Protein AF-A0A835EUK1-F1 (afdb_monomer_lite)

Foldseek 3Di:
DDDDLPCVVQVQCNVLSVVLVVCCVVCVPCVVVCPSVVSVVVSRVSVVVVVVVVVVVVVVVVVVD

InterPro domains:
  IPR013892 Cytochrome c oxidase biogenesis protein Cmc1-like [PF08583] (1-63)

Secondary structure (DSSP, 8-state):
-PPP--GGG-GGGHHHHHHHHHHHHH-TTGGGGTTTHHHHHHHHHHHHHHHHHHHHHHHHHHTT-

Sequence (65 aa):
MHPPLTLHRHPMCAEIIEAFQKCHVDHPVKKFFGECTDLKIKLDQCFRQEKALKRKANFEESKKF

Radius of gyration: 14.85 Å; chains: 1; bounding box: 33×18×44 Å

Organism: NCBI:txid1010633

pLDDT: mean 87.11, std 8.4, range [53.59, 94.62]

Structure (mmCIF, N/CA/C/O backbone):
data_AF-A0A835EUK1-F1
#
_entry.id   AF-A0A835EUK1-F1
#
loop_
_atom_site.group_PDB
_atom_site.id
_atom_site.type_symbol
_atom_site.label_atom_id
_atom_site.label_alt_id
_atom_site.label_comp_id
_atom_site.label_asym_id
_atom_site.label_entity_id
_atom_site.label_seq_id
_atom_site.pdbx_PDB_ins_code
_atom_site.Cartn_x
_atom_site.Cartn_y
_atom_site.Cartn_z
_atom_site.occupancy
_atom_site.B_iso_or_equiv
_atom_site.auth_seq_id
_atom_site.auth_comp_id
_atom_site.auth_asym_id
_atom_site.auth_atom_id
_atom_site.pdbx_PDB_model_num
ATOM 1 N N . MET A 1 1 ? 7.800 4.028 4.074 1.00 53.59 1 MET A N 1
ATOM 2 C CA . MET A 1 1 ? 7.975 2.576 4.285 1.00 53.59 1 MET A CA 1
ATOM 3 C C . MET A 1 1 ? 6.580 1.977 4.341 1.00 53.59 1 MET A C 1
ATOM 5 O O . MET A 1 1 ? 5.837 2.375 5.232 1.00 53.59 1 MET A O 1
ATOM 9 N N . HIS A 1 2 ? 6.198 1.131 3.377 1.00 60.09 2 HIS A N 1
ATOM 10 C CA . HIS A 1 2 ? 4.870 0.506 3.373 1.00 60.09 2 HIS A CA 1
ATOM 11 C C . HIS A 1 2 ? 4.891 -0.772 4.235 1.00 60.09 2 HIS A C 1
ATOM 13 O O . HIS A 1 2 ? 5.916 -1.456 4.270 1.00 60.09 2 HIS A O 1
ATOM 19 N N . PRO A 1 3 ? 3.799 -1.100 4.947 1.00 70.12 3 PRO A N 1
ATOM 20 C CA . PRO A 1 3 ? 3.656 -2.382 5.631 1.00 70.12 3 PRO A CA 1
ATOM 21 C C . PRO A 1 3 ? 3.708 -3.562 4.640 1.00 70.12 3 PRO A C 1
ATOM 23 O O . PRO A 1 3 ? 3.545 -3.363 3.430 1.00 70.12 3 PRO A O 1
ATOM 26 N N . PRO A 1 4 ? 3.951 -4.793 5.124 1.00 71.88 4 PRO A N 1
ATOM 27 C CA . PRO A 1 4 ? 3.993 -5.972 4.267 1.00 71.88 4 PRO A CA 1
ATOM 28 C C . PRO A 1 4 ? 2.692 -6.128 3.468 1.00 71.88 4 PRO A C 1
ATOM 30 O O . PRO A 1 4 ? 1.597 -5.970 4.000 1.00 71.88 4 PRO A O 1
ATOM 33 N N . LEU A 1 5 ? 2.835 -6.467 2.185 1.00 75.12 5 LEU A N 1
AT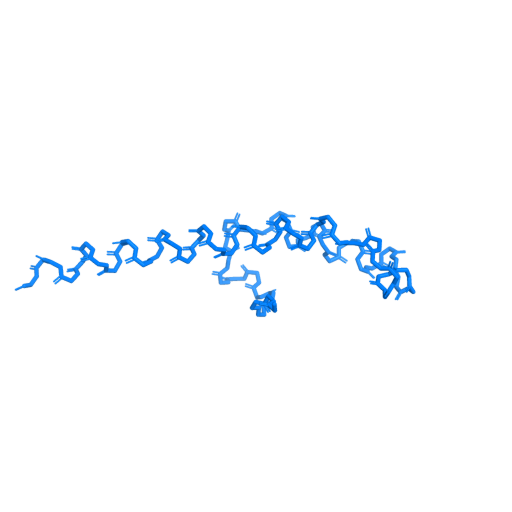OM 34 C CA . LEU A 1 5 ? 1.769 -6.611 1.183 1.00 75.12 5 LEU A CA 1
ATOM 35 C C . LEU A 1 5 ? 0.928 -7.886 1.375 1.00 75.12 5 LEU A C 1
ATOM 37 O O . LEU A 1 5 ? 0.647 -8.618 0.430 1.00 75.12 5 LEU A O 1
ATOM 41 N N . THR A 1 6 ? 0.549 -8.201 2.61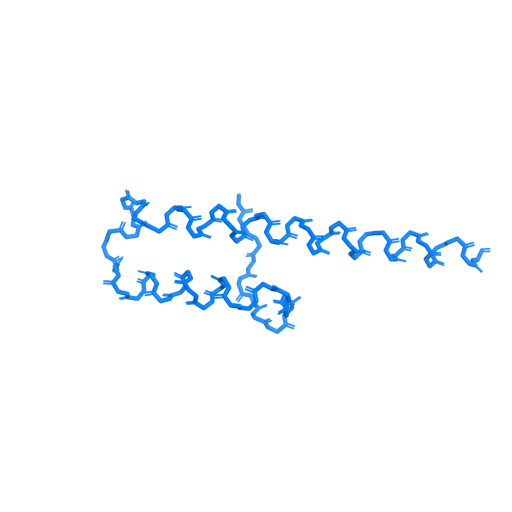1 1.00 75.12 6 THR A N 1
ATOM 42 C CA . THR A 1 6 ? -0.277 -9.372 2.906 1.00 75.12 6 THR A CA 1
ATOM 43 C C . THR A 1 6 ? -1.718 -9.089 2.490 1.00 75.12 6 THR A C 1
ATOM 45 O O . THR A 1 6 ? -2.454 -8.456 3.247 1.00 75.12 6 THR A O 1
ATOM 48 N N . LEU A 1 7 ? -2.110 -9.563 1.302 1.00 72.69 7 LEU A N 1
ATOM 49 C CA . LEU A 1 7 ? -3.431 -9.346 0.691 1.00 72.69 7 LEU A CA 1
ATOM 50 C C . LEU A 1 7 ? -4.583 -9.662 1.662 1.00 72.69 7 LEU A C 1
ATOM 52 O O . LEU A 1 7 ? -5.506 -8.871 1.822 1.00 72.69 7 LEU A O 1
ATOM 56 N N . HIS A 1 8 ? -4.455 -10.755 2.422 1.00 72.69 8 HIS A N 1
ATOM 57 C CA . HIS A 1 8 ? -5.452 -11.188 3.408 1.00 72.69 8 HIS A CA 1
ATOM 58 C C . HIS A 1 8 ? -5.682 -10.192 4.565 1.00 72.69 8 HIS A C 1
ATOM 60 O O . HIS A 1 8 ? -6.712 -10.238 5.230 1.00 72.69 8 HIS A O 1
ATOM 66 N N . ARG A 1 9 ? -4.740 -9.281 4.845 1.00 73.25 9 ARG A N 1
ATOM 67 C CA . ARG A 1 9 ? -4.891 -8.274 5.915 1.00 73.25 9 ARG A CA 1
ATOM 68 C C . ARG A 1 9 ? -5.468 -6.945 5.439 1.00 73.25 9 ARG A C 1
ATOM 70 O O . ARG A 1 9 ? -5.867 -6.144 6.289 1.00 73.25 9 ARG A O 1
ATOM 77 N N . HIS A 1 10 ? -5.498 -6.730 4.126 1.00 81.75 10 HIS A N 1
ATOM 78 C CA . HIS A 1 10 ? -5.815 -5.448 3.506 1.00 81.75 10 HIS A CA 1
ATOM 79 C C . HIS A 1 10 ? -6.845 -5.603 2.376 1.00 81.75 10 HIS A C 1
ATOM 81 O O . HIS A 1 10 ? -6.537 -5.283 1.225 1.00 81.75 10 HIS A O 1
ATOM 87 N N . PRO A 1 11 ? -8.065 -6.092 2.673 1.00 83.38 11 PRO A N 1
ATOM 88 C CA . PRO A 1 11 ? -9.080 -6.337 1.649 1.00 83.38 11 PRO A CA 1
ATOM 89 C C . PRO A 1 11 ? -9.481 -5.060 0.895 1.00 83.38 11 PRO A C 1
ATOM 91 O O . PRO A 1 11 ? -9.764 -5.133 -0.293 1.00 83.38 11 PRO A O 1
ATOM 94 N N . MET A 1 12 ? -9.431 -3.881 1.532 1.00 85.62 12 MET A N 1
ATOM 95 C CA . MET A 1 12 ? -9.741 -2.605 0.864 1.00 85.62 12 MET A CA 1
ATOM 96 C C . MET A 1 12 ? -8.663 -2.142 -0.119 1.00 85.62 12 MET A C 1
ATOM 98 O O . MET A 1 12 ? -8.931 -1.295 -0.963 1.00 85.62 12 MET A O 1
ATOM 102 N N . CYS A 1 13 ? -7.444 -2.668 -0.008 1.00 90.25 13 CYS A N 1
ATOM 103 C CA . CYS A 1 13 ? -6.328 -2.275 -0.863 1.00 90.25 13 CYS A CA 1
ATOM 104 C C . CYS A 1 13 ? -5.950 -3.364 -1.873 1.00 90.25 13 CYS A C 1
ATOM 106 O O . CYS A 1 13 ? -4.933 -3.212 -2.547 1.00 90.25 13 CYS A O 1
ATOM 108 N N . ALA A 1 14 ? -6.732 -4.446 -1.979 1.00 89.88 14 ALA A N 1
ATOM 109 C CA . ALA A 1 1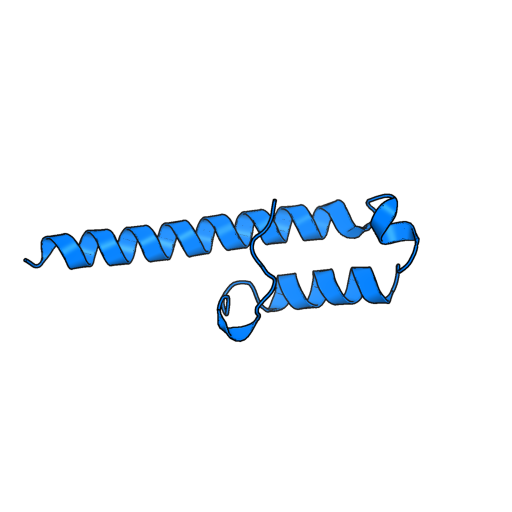4 ? -6.396 -5.620 -2.783 1.00 89.88 14 ALA A CA 1
ATOM 110 C C . ALA A 1 14 ? -6.093 -5.265 -4.248 1.00 89.88 14 ALA A C 1
ATOM 112 O O . ALA A 1 14 ? -5.018 -5.595 -4.742 1.00 89.88 14 ALA A O 1
ATOM 113 N N . GLU A 1 15 ? -6.958 -4.476 -4.885 1.00 90.12 15 GLU A N 1
ATOM 114 C CA . GLU A 1 15 ? -6.801 -4.075 -6.290 1.00 90.12 15 GLU A CA 1
ATOM 115 C C . GLU A 1 15 ? -5.504 -3.281 -6.539 1.00 90.12 15 GLU A C 1
ATOM 117 O O . GLU A 1 15 ? -4.795 -3.497 -7.523 1.00 90.12 15 GLU A O 1
ATOM 122 N N . ILE A 1 16 ? -5.140 -2.381 -5.617 1.00 90.69 16 ILE A N 1
ATOM 123 C CA . ILE A 1 16 ? -3.917 -1.568 -5.725 1.00 90.69 16 ILE A CA 1
ATOM 124 C C . ILE A 1 16 ? -2.674 -2.435 -5.489 1.00 90.69 16 ILE A C 1
ATOM 126 O O . ILE A 1 16 ? -1.645 -2.236 -6.137 1.00 90.69 16 ILE A O 1
ATOM 130 N N . ILE A 1 17 ? -2.761 -3.407 -4.576 1.00 90.31 17 ILE A N 1
ATOM 131 C CA . ILE A 1 17 ? -1.691 -4.375 -4.318 1.00 90.31 17 ILE A CA 1
ATOM 132 C C . ILE A 1 17 ? -1.437 -5.220 -5.567 1.00 90.31 17 ILE A C 1
ATOM 134 O O . ILE A 1 17 ? -0.280 -5.372 -5.959 1.00 90.31 17 ILE A O 1
ATOM 138 N N . GLU A 1 18 ? -2.490 -5.728 -6.206 1.00 90.94 18 GLU A N 1
ATOM 139 C CA . GLU A 1 18 ? -2.382 -6.505 -7.442 1.00 90.94 18 GLU A CA 1
ATOM 140 C C . GLU A 1 18 ? -1.774 -5.677 -8.577 1.00 90.94 18 GLU A C 1
ATOM 142 O O . GLU A 1 18 ? -0.833 -6.129 -9.231 1.00 90.94 18 GLU A O 1
ATOM 147 N N . ALA A 1 19 ? -2.221 -4.431 -8.763 1.00 91.12 19 ALA A N 1
ATOM 148 C CA . ALA A 1 19 ? -1.647 -3.527 -9.758 1.00 91.12 19 ALA A CA 1
ATOM 149 C C . ALA A 1 19 ? -0.157 -3.239 -9.492 1.00 91.12 19 ALA A C 1
ATOM 151 O O . ALA A 1 19 ? 0.664 -3.264 -10.411 1.00 91.12 19 ALA A O 1
ATOM 152 N N . PHE A 1 20 ? 0.217 -3.011 -8.230 1.00 90.94 20 PHE A N 1
ATOM 153 C CA . PHE A 1 20 ? 1.605 -2.780 -7.834 1.00 90.94 20 PHE A CA 1
ATOM 154 C C . PHE A 1 20 ? 2.486 -4.018 -8.053 1.00 90.94 20 PHE A C 1
ATOM 156 O O . PHE A 1 20 ? 3.591 -3.904 -8.589 1.00 90.94 20 PHE A O 1
ATOM 163 N N . GLN A 1 21 ? 1.992 -5.209 -7.701 1.00 89.94 21 GLN A N 1
ATOM 164 C CA . GLN A 1 21 ? 2.685 -6.472 -7.961 1.00 89.94 21 GLN A CA 1
ATOM 165 C C . GLN A 1 21 ? 2.844 -6.719 -9.461 1.00 89.94 21 GLN A C 1
ATOM 167 O O . GLN A 1 21 ? 3.945 -7.042 -9.902 1.00 89.94 21 GLN A O 1
ATOM 172 N N . LYS A 1 22 ? 1.794 -6.484 -10.254 1.00 92.06 22 LYS A N 1
ATOM 173 C CA . LYS A 1 22 ? 1.847 -6.585 -11.715 1.00 92.06 22 LYS A CA 1
ATOM 174 C C . LYS A 1 22 ? 2.908 -5.653 -12.301 1.00 92.06 22 LYS A C 1
ATOM 176 O O . LYS A 1 22 ? 3.710 -6.105 -13.107 1.00 92.06 22 LYS A O 1
ATOM 181 N N . CYS A 1 23 ? 2.986 -4.407 -11.832 1.00 91.88 23 CYS A N 1
ATOM 182 C CA . CYS A 1 23 ? 4.027 -3.463 -12.248 1.00 91.88 23 CYS A CA 1
ATOM 183 C C . CYS A 1 23 ? 5.440 -3.979 -11.925 1.00 91.88 23 CYS A C 1
ATOM 185 O O . CYS A 1 23 ? 6.340 -3.905 -12.753 1.00 91.88 23 CYS A O 1
ATOM 187 N N . HIS A 1 24 ? 5.648 -4.574 -10.747 1.00 90.81 24 HIS A N 1
ATOM 188 C CA . HIS A 1 24 ? 6.940 -5.166 -10.380 1.00 90.81 24 HIS A CA 1
ATOM 189 C C . HIS A 1 24 ? 7.315 -6.410 -11.199 1.00 90.81 24 HIS A C 1
ATOM 191 O O . HIS A 1 24 ? 8.509 -6.664 -11.381 1.00 90.81 24 HIS A O 1
ATOM 197 N N . VAL A 1 25 ? 6.322 -7.188 -11.642 1.00 91.69 25 VAL A N 1
ATOM 198 C CA . VAL A 1 25 ? 6.511 -8.369 -12.497 1.00 91.69 25 VAL A CA 1
ATOM 199 C C . VAL A 1 25 ? 6.821 -7.957 -13.936 1.00 91.69 25 VAL A C 1
ATOM 201 O O . VAL A 1 25 ? 7.736 -8.519 -14.529 1.00 91.69 25 VAL A O 1
ATOM 204 N N . ASP A 1 26 ? 6.115 -6.960 -14.470 1.00 93.44 26 ASP A N 1
ATOM 205 C CA . ASP A 1 26 ? 6.320 -6.444 -15.831 1.00 93.44 26 ASP A CA 1
ATOM 206 C C . ASP A 1 26 ? 7.642 -5.667 -15.960 1.00 93.44 26 ASP A C 1
ATOM 208 O O . ASP A 1 26 ? 8.325 -5.698 -16.984 1.00 93.44 26 ASP A O 1
ATOM 212 N N . HIS A 1 27 ? 8.056 -5.010 -14.873 1.00 90.94 27 HIS A N 1
ATOM 213 C CA . HIS A 1 27 ? 9.209 -4.118 -14.845 1.00 90.94 27 HIS A CA 1
ATOM 214 C C . HIS A 1 27 ? 10.254 -4.535 -13.794 1.00 90.94 27 HIS A C 1
ATOM 216 O O . HIS A 1 27 ? 10.579 -3.762 -12.885 1.00 90.94 27 HIS A O 1
ATOM 222 N N . PRO A 1 28 ? 10.860 -5.733 -13.901 1.00 87.75 28 PRO A N 1
ATOM 223 C CA . PRO A 1 28 ? 11.743 -6.273 -12.867 1.00 87.75 28 PRO A CA 1
ATOM 224 C C . PRO A 1 28 ? 13.014 -5.440 -12.649 1.00 87.75 28 PRO A C 1
ATOM 226 O O . PRO A 1 28 ? 13.542 -5.433 -11.539 1.00 87.75 28 PRO A O 1
ATOM 229 N N . VAL A 1 29 ? 13.487 -4.722 -13.675 1.00 87.94 29 VAL A N 1
ATOM 230 C CA . VAL A 1 29 ? 14.646 -3.813 -13.592 1.00 87.94 29 VAL A CA 1
ATOM 231 C C . VAL A 1 29 ? 14.198 -2.378 -13.310 1.00 87.94 29 VAL A C 1
ATOM 233 O O . VAL A 1 29 ? 14.719 -1.722 -12.410 1.00 87.94 29 VAL A O 1
ATOM 236 N N . LYS A 1 30 ? 13.187 -1.886 -14.033 1.00 84.25 30 LYS A N 1
ATOM 237 C CA . LYS A 1 30 ? 12.737 -0.491 -13.932 1.00 84.25 30 LYS A CA 1
ATOM 238 C C . LYS A 1 30 ? 11.960 -0.175 -12.648 1.00 84.25 30 LYS A C 1
ATOM 240 O O . LYS A 1 30 ? 11.878 0.992 -12.263 1.00 84.25 30 LYS A O 1
ATOM 245 N N . LYS A 1 31 ? 11.506 -1.186 -11.894 1.00 80.12 31 LYS A N 1
ATOM 246 C CA . LYS A 1 31 ? 11.007 -1.001 -10.517 1.00 80.12 31 LYS A CA 1
ATOM 247 C C . LYS A 1 31 ? 12.023 -0.299 -9.610 1.00 80.12 31 LYS A C 1
ATOM 249 O O . LYS A 1 31 ? 11.628 0.476 -8.744 1.00 80.12 31 LYS A O 1
ATOM 254 N N . PHE A 1 32 ? 13.324 -0.518 -9.833 1.00 82.81 32 PHE A N 1
ATOM 255 C CA . PHE A 1 32 ? 14.395 0.142 -9.079 1.00 82.81 32 PHE A CA 1
ATOM 256 C C . PHE A 1 32 ? 14.634 1.590 -9.525 1.00 82.81 32 PHE A C 1
ATOM 258 O O . PHE A 1 32 ? 15.138 2.390 -8.745 1.00 82.81 32 PHE A O 1
ATOM 265 N N . PHE A 1 33 ? 14.209 1.940 -10.741 1.00 86.62 33 PHE A N 1
ATOM 266 C CA . PHE A 1 33 ? 14.261 3.296 -11.290 1.00 86.62 33 PHE A CA 1
ATOM 267 C C . PHE A 1 33 ? 12.979 4.100 -11.023 1.00 86.62 33 PHE A C 1
ATOM 269 O O . PHE A 1 33 ? 12.862 5.242 -11.456 1.00 86.62 33 PHE A O 1
ATOM 276 N N . GLY A 1 34 ? 12.024 3.526 -10.283 1.00 86.75 34 GLY A N 1
ATOM 277 C CA . GLY A 1 34 ? 10.829 4.233 -9.834 1.00 86.75 34 GLY A CA 1
ATOM 278 C C . GLY A 1 34 ? 9.641 4.192 -10.795 1.00 86.75 34 GLY A C 1
ATOM 279 O O . GLY A 1 34 ? 8.687 4.931 -10.564 1.00 86.75 34 GLY A O 1
ATOM 280 N N . GLU A 1 35 ? 9.630 3.315 -11.805 1.00 88.88 35 GLU A N 1
ATOM 281 C CA . GLU A 1 35 ? 8.507 3.199 -12.758 1.00 88.88 35 GLU A CA 1
ATOM 282 C C . GLU A 1 35 ? 7.167 2.872 -12.065 1.00 88.88 35 GLU A C 1
ATOM 284 O O . GLU A 1 35 ? 6.114 3.351 -12.467 1.00 88.88 35 GLU A O 1
ATOM 289 N N . CYS A 1 36 ? 7.209 2.164 -10.932 1.00 89.94 36 CYS A N 1
ATOM 290 C CA . CYS A 1 36 ? 6.026 1.811 -10.137 1.00 89.94 36 CYS A CA 1
ATOM 291 C C . CYS A 1 36 ? 5.739 2.783 -8.969 1.00 89.94 36 CYS A C 1
ATOM 293 O O . CYS A 1 36 ? 4.982 2.449 -8.053 1.00 89.94 36 CYS A O 1
ATOM 295 N N . THR A 1 37 ? 6.352 3.974 -8.947 1.00 90.81 37 THR A N 1
ATOM 296 C CA . THR A 1 37 ? 6.250 4.910 -7.807 1.00 90.81 37 THR A CA 1
ATOM 297 C C . THR A 1 37 ? 4.839 5.464 -7.615 1.00 90.81 37 THR A C 1
ATOM 299 O O . THR A 1 37 ? 4.398 5.588 -6.476 1.00 90.81 37 THR A O 1
ATOM 302 N N . ASP A 1 38 ? 4.103 5.743 -8.692 1.00 91.44 38 ASP A N 1
ATOM 303 C CA . ASP A 1 38 ? 2.711 6.214 -8.600 1.00 91.44 38 ASP A CA 1
ATOM 304 C C . ASP A 1 38 ? 1.811 5.189 -7.885 1.00 91.44 38 ASP A C 1
ATOM 306 O O . ASP A 1 38 ? 1.124 5.510 -6.912 1.00 91.44 38 ASP A O 1
ATOM 310 N N . LEU A 1 39 ? 1.904 3.918 -8.291 1.00 91.12 39 LEU A N 1
ATOM 311 C CA . LEU A 1 39 ? 1.180 2.816 -7.654 1.00 91.12 39 LEU A CA 1
ATOM 312 C C . LEU A 1 39 ? 1.583 2.646 -6.187 1.00 91.12 39 LEU A C 1
ATOM 314 O O . LEU A 1 39 ? 0.724 2.439 -5.330 1.00 91.12 39 LEU A O 1
ATOM 318 N N . LYS A 1 40 ? 2.873 2.809 -5.871 1.00 89.50 40 LYS A N 1
ATOM 319 C CA . LYS A 1 40 ? 3.360 2.808 -4.487 1.00 89.50 40 LYS A CA 1
ATOM 320 C C . LYS A 1 40 ? 2.727 3.925 -3.653 1.00 89.50 40 LYS A C 1
ATOM 322 O O . LYS A 1 40 ? 2.372 3.679 -2.504 1.00 89.50 40 LYS A O 1
ATOM 327 N N . ILE A 1 41 ? 2.575 5.135 -4.197 1.00 91.75 41 ILE A N 1
ATOM 328 C CA . ILE A 1 41 ? 1.950 6.266 -3.489 1.00 91.75 41 ILE A CA 1
ATOM 329 C C . ILE A 1 41 ? 0.476 5.965 -3.200 1.00 91.75 41 ILE A C 1
ATOM 331 O O . ILE A 1 41 ? 0.037 6.118 -2.058 1.00 91.75 41 ILE A O 1
ATOM 335 N N . LYS A 1 42 ? -0.269 5.479 -4.199 1.00 91.88 42 LYS A N 1
ATOM 336 C CA . LYS A 1 42 ? -1.680 5.079 -4.044 1.00 91.88 42 LYS A CA 1
ATOM 337 C C . LYS A 1 42 ? -1.848 3.979 -2.998 1.00 91.88 42 LYS A C 1
ATOM 339 O O . LYS A 1 42 ? -2.738 4.045 -2.152 1.00 91.88 42 LYS A O 1
ATOM 344 N N . LEU A 1 43 ? -0.948 3.001 -3.007 1.00 91.88 43 LEU A N 1
ATOM 345 C CA . LEU A 1 43 ? -0.925 1.921 -2.031 1.00 91.88 43 LEU A CA 1
ATOM 346 C C . LEU A 1 43 ? -0.710 2.443 -0.600 1.00 91.88 43 LEU A C 1
ATOM 348 O O . LEU A 1 43 ? -1.446 2.072 0.315 1.00 91.88 43 LEU A O 1
ATOM 352 N N . ASP A 1 44 ? 0.260 3.340 -0.402 1.00 91.62 44 ASP A N 1
ATOM 353 C CA . ASP A 1 44 ? 0.557 3.946 0.904 1.00 91.62 44 ASP A CA 1
ATOM 354 C C . ASP A 1 44 ? -0.646 4.763 1.419 1.00 91.62 44 ASP A C 1
ATOM 356 O O . ASP A 1 44 ? -1.008 4.684 2.596 1.00 91.62 44 ASP A O 1
ATOM 360 N N . GLN A 1 45 ? -1.318 5.503 0.531 1.00 92.12 45 GLN A N 1
ATOM 361 C CA . GLN A 1 45 ? -2.550 6.234 0.844 1.00 92.12 45 GLN A CA 1
ATOM 362 C C . GLN A 1 45 ? -3.689 5.295 1.254 1.00 92.12 45 GLN A C 1
ATOM 364 O O . GLN A 1 45 ? -4.392 5.581 2.227 1.00 92.12 45 GLN A O 1
ATOM 369 N N . CYS A 1 46 ? -3.858 4.167 0.564 1.00 92.19 46 CYS A N 1
ATOM 370 C CA . CYS A 1 46 ? -4.869 3.175 0.916 1.00 92.19 46 CYS A CA 1
ATOM 371 C C . CYS A 1 46 ? -4.612 2.579 2.308 1.00 92.19 46 CYS A C 1
ATOM 373 O O . CYS A 1 46 ? -5.497 2.578 3.165 1.00 92.19 46 CYS A O 1
ATOM 375 N N . PHE A 1 47 ? -3.370 2.184 2.605 1.00 90.75 47 PHE A N 1
ATOM 376 C CA . PHE A 1 47 ? -3.015 1.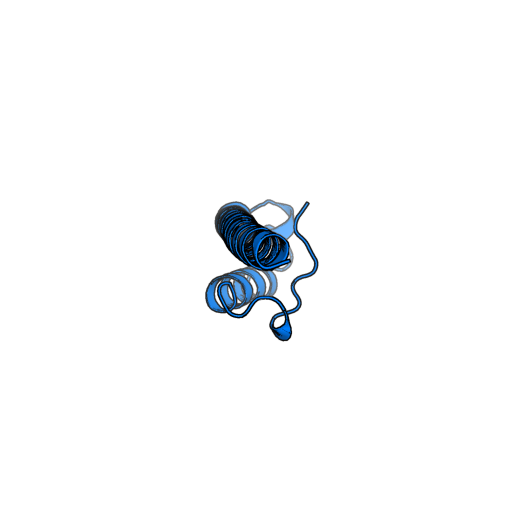658 3.926 1.00 90.75 47 PHE A CA 1
ATOM 377 C C . PHE A 1 47 ? -3.205 2.671 5.055 1.00 90.75 47 PHE A C 1
ATOM 379 O O . PHE A 1 47 ? -3.616 2.304 6.159 1.00 90.75 47 PHE A O 1
ATOM 386 N N . ARG A 1 48 ? -2.939 3.956 4.802 1.00 91.06 48 ARG A N 1
ATOM 387 C CA . ARG A 1 48 ? -3.198 5.020 5.782 1.00 91.06 48 ARG A CA 1
ATOM 388 C C . ARG A 1 48 ? -4.686 5.167 6.076 1.00 91.06 48 ARG A C 1
ATOM 390 O O . ARG A 1 48 ? -5.040 5.297 7.248 1.00 91.06 48 ARG A O 1
ATOM 397 N N . GLN A 1 49 ? -5.531 5.110 5.049 1.00 91.69 49 GLN A N 1
ATOM 398 C CA . GLN A 1 49 ? -6.986 5.173 5.199 1.00 91.69 49 GLN A CA 1
ATOM 399 C C . GLN A 1 49 ? -7.517 3.961 5.963 1.00 91.69 49 GLN A C 1
ATOM 401 O O . GLN A 1 49 ? -8.213 4.129 6.962 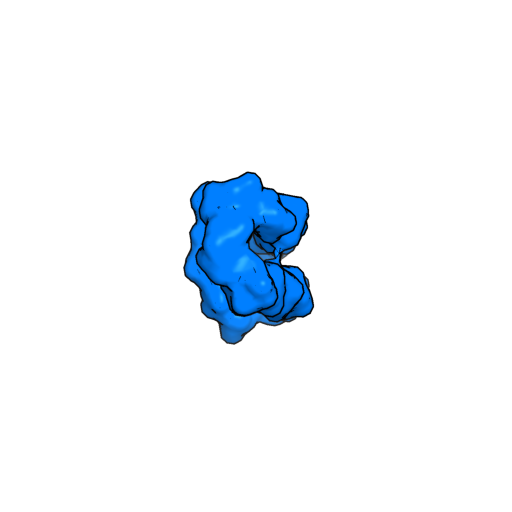1.00 91.69 49 GLN A O 1
ATOM 406 N N . GLU A 1 50 ? -7.108 2.748 5.588 1.00 90.75 50 GLU A N 1
ATOM 407 C CA . GLU A 1 50 ? -7.527 1.535 6.294 1.00 90.75 50 GLU A CA 1
ATOM 408 C C . GLU A 1 50 ? -7.116 1.575 7.774 1.00 90.75 50 GLU A C 1
ATOM 410 O O . GLU A 1 50 ? -7.912 1.275 8.667 1.00 90.75 50 GLU A O 1
ATOM 415 N N . LYS A 1 51 ? -5.887 2.017 8.062 1.00 90.75 51 LYS A N 1
ATOM 416 C CA . LYS A 1 51 ? -5.411 2.186 9.439 1.00 90.75 51 LYS A CA 1
ATOM 417 C C . LYS A 1 51 ? -6.199 3.256 10.196 1.00 90.75 51 LYS A C 1
ATOM 419 O O . LYS A 1 51 ? -6.393 3.118 11.402 1.00 90.75 51 LYS A O 1
ATOM 424 N N . ALA A 1 52 ? -6.610 4.339 9.540 1.00 92.69 52 ALA A N 1
ATOM 425 C CA . ALA A 1 52 ? -7.438 5.371 10.158 1.00 92.69 52 ALA A CA 1
ATOM 426 C C . ALA A 1 52 ? -8.833 4.831 10.511 1.00 92.69 52 ALA A C 1
ATOM 428 O O . ALA A 1 52 ? -9.282 5.035 11.637 1.00 92.69 52 ALA A O 1
ATOM 429 N N . LEU A 1 53 ? -9.460 4.073 9.608 1.00 91.88 53 LEU A N 1
ATOM 430 C CA . LEU A 1 53 ? -10.762 3.439 9.836 1.00 91.88 53 LEU A CA 1
ATOM 431 C C . LEU A 1 53 ? -10.710 2.434 10.992 1.00 91.88 53 LEU A C 1
ATOM 433 O O . LEU A 1 53 ? -11.508 2.537 11.920 1.00 91.88 53 LEU A O 1
ATOM 437 N N . LYS A 1 54 ? -9.716 1.535 11.005 1.00 90.75 54 LYS A N 1
ATOM 438 C CA . LYS A 1 54 ? -9.510 0.582 12.112 1.00 90.75 54 LYS A CA 1
ATOM 439 C C . LYS A 1 54 ? -9.282 1.298 13.448 1.00 90.75 54 LYS A C 1
ATOM 441 O O . LYS A 1 54 ? -9.866 0.922 14.455 1.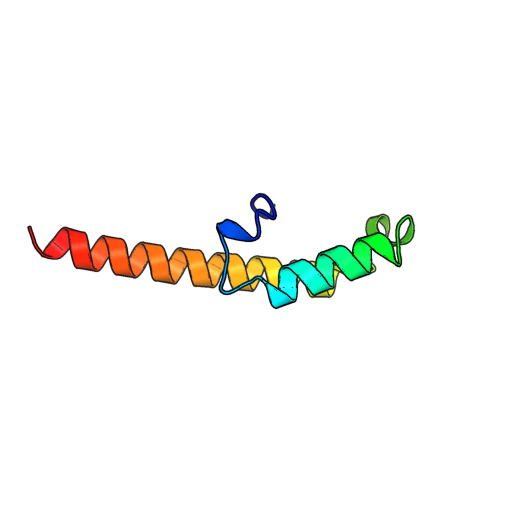00 90.75 54 LYS A O 1
ATOM 446 N N . ARG A 1 55 ? -8.473 2.367 13.468 1.00 93.12 55 ARG A N 1
ATOM 447 C CA . ARG A 1 55 ? -8.258 3.166 14.689 1.00 93.12 55 ARG A CA 1
ATOM 448 C C . ARG A 1 55 ? -9.535 3.844 15.179 1.00 93.12 55 ARG A C 1
ATOM 450 O O . ARG A 1 55 ? -9.750 3.883 16.385 1.00 93.12 55 ARG A O 1
ATOM 457 N N . LYS A 1 56 ? -10.366 4.359 14.269 1.00 94.12 56 LYS A N 1
ATOM 458 C CA . LYS A 1 56 ? -11.653 4.967 14.619 1.00 94.12 56 LYS A CA 1
ATOM 459 C C . LYS A 1 56 ? -12.601 3.928 15.230 1.00 94.12 56 LYS A C 1
ATOM 461 O O . LYS A 1 56 ? -13.093 4.164 16.325 1.00 94.12 56 LYS A O 1
ATOM 466 N N . ALA A 1 57 ? -12.747 2.766 14.592 1.00 92.81 57 ALA A N 1
ATOM 467 C CA . ALA A 1 57 ? -13.578 1.675 15.101 1.00 92.81 57 ALA A CA 1
ATOM 468 C C . ALA A 1 57 ? -13.129 1.202 16.495 1.00 92.81 57 ALA A C 1
ATOM 470 O O . ALA A 1 57 ? -13.950 1.115 17.405 1.00 92.81 57 ALA A O 1
ATOM 471 N N . ASN A 1 58 ? -11.823 0.994 16.700 1.00 92.38 58 ASN A N 1
ATOM 472 C CA . ASN A 1 58 ? -11.282 0.611 18.008 1.00 92.38 58 ASN A CA 1
ATOM 473 C C . ASN A 1 58 ? -11.520 1.693 19.077 1.00 92.38 58 ASN A C 1
ATOM 475 O O . ASN A 1 58 ? -11.782 1.379 20.234 1.00 92.38 58 ASN A O 1
ATOM 479 N N . PHE A 1 59 ? -11.427 2.974 18.707 1.00 94.62 59 PHE A N 1
ATOM 480 C CA . PHE A 1 59 ? -11.710 4.082 19.619 1.00 94.62 59 PHE A CA 1
ATOM 481 C C . PHE A 1 59 ? -13.193 4.157 19.998 1.00 94.62 59 PHE A C 1
ATOM 483 O O . PHE A 1 59 ? -13.515 4.404 21.155 1.00 94.62 59 PHE A O 1
ATOM 490 N N . GLU A 1 60 ? -14.098 3.932 19.046 1.00 94.62 60 GLU A N 1
ATOM 491 C CA . GLU A 1 60 ? -15.540 3.863 19.303 1.00 94.62 60 GLU A CA 1
ATOM 492 C C . GLU A 1 60 ? -15.902 2.657 20.175 1.00 94.62 60 GLU A C 1
ATOM 494 O O . GLU A 1 60 ? -16.741 2.778 21.062 1.00 94.62 60 GLU A O 1
ATOM 499 N N . GLU A 1 61 ? -15.248 1.513 19.974 1.00 94.31 61 GLU A N 1
ATOM 500 C CA . GLU A 1 61 ? -15.409 0.326 20.816 1.00 94.31 61 GLU A CA 1
ATOM 501 C C . GLU A 1 61 ? -14.905 0.556 22.246 1.00 94.31 61 GLU A C 1
ATOM 503 O O . GLU A 1 61 ? -15.607 0.229 23.198 1.00 94.31 61 GLU A O 1
ATOM 508 N N . SER A 1 62 ? -13.754 1.214 22.410 1.00 92.38 62 SER A N 1
ATOM 509 C CA . SER A 1 62 ? -13.199 1.545 23.728 1.00 92.38 62 SER A CA 1
ATOM 510 C C . SER A 1 62 ? -14.088 2.472 24.562 1.00 92.38 62 SER A C 1
ATOM 512 O O . SER A 1 62 ? -13.904 2.525 25.770 1.00 92.38 62 SER A O 1
ATOM 514 N N . LYS A 1 63 ? -15.012 3.217 23.945 1.00 92.69 63 LYS A N 1
ATOM 515 C CA . LYS A 1 63 ? -15.960 4.102 24.645 1.00 92.69 63 LYS A CA 1
ATOM 516 C C . LYS A 1 63 ? -17.222 3.393 25.133 1.00 92.69 63 LYS A C 1
ATOM 518 O O . LYS A 1 63 ? -18.058 4.028 25.768 1.00 92.69 63 LYS A O 1
ATOM 523 N N . LYS A 1 64 ? -17.414 2.125 24.761 1.00 89.19 64 LYS A N 1
ATOM 524 C CA . LYS A 1 64 ? -18.574 1.321 25.174 1.00 89.19 64 LYS A CA 1
ATOM 525 C C . LYS A 1 64 ? -18.392 0.693 26.562 1.00 89.19 64 LYS A C 1
ATOM 527 O O . LYS A 1 64 ? -19.336 0.082 27.054 1.00 89.19 64 LYS A O 1
ATOM 532 N N . PHE A 1 65 ? -17.206 0.841 27.153 1.00 71.81 65 PHE A N 1
ATOM 533 C CA . PHE A 1 65 ? -16.831 0.410 28.499 1.00 71.81 65 PHE A CA 1
ATOM 534 C C . PHE A 1 65 ? -16.557 1.639 29.366 1.00 71.81 65 PHE A C 1
ATOM 536 O O . PHE A 1 65 ? -16.828 1.553 30.582 1.00 71.81 65 PHE A O 1
#